Protein AF-A0AAN0IYM0-F1 (afdb_monomer)

Structure (mmCIF, N/CA/C/O backbone):
data_AF-A0AAN0IYM0-F1
#
_entry.id   AF-A0AAN0IYM0-F1
#
loop_
_atom_site.group_PDB
_atom_site.id
_atom_site.type_symbol
_atom_site.label_atom_id
_atom_site.label_alt_id
_atom_site.label_comp_id
_atom_site.label_asym_id
_atom_site.label_entity_id
_atom_site.label_seq_id
_atom_site.p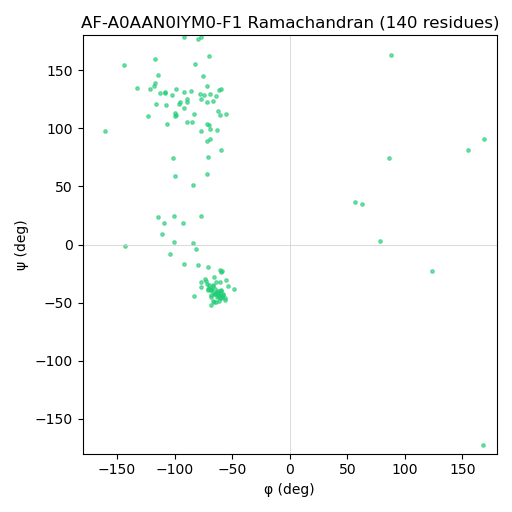dbx_PDB_ins_code
_atom_site.Cartn_x
_atom_site.Cartn_y
_atom_site.Cartn_z
_atom_site.occupancy
_atom_site.B_iso_or_equiv
_atom_site.auth_seq_id
_atom_site.auth_comp_id
_atom_site.auth_asym_id
_atom_site.auth_atom_id
_atom_site.pdbx_PDB_model_num
ATOM 1 N N . MET A 1 1 ? 24.317 -9.769 15.082 1.00 32.41 1 MET A N 1
ATOM 2 C CA . MET A 1 1 ? 23.952 -8.872 13.966 1.00 32.41 1 MET A CA 1
ATOM 3 C C . MET A 1 1 ? 22.446 -8.911 13.832 1.00 32.41 1 MET A C 1
ATOM 5 O O . MET A 1 1 ? 21.915 -9.880 13.307 1.00 32.41 1 MET A O 1
ATOM 9 N N . GLU A 1 2 ? 21.774 -7.921 14.412 1.00 29.09 2 GLU A N 1
ATOM 10 C CA . GLU A 1 2 ? 20.326 -7.746 14.294 1.00 29.09 2 GLU A CA 1
ATOM 11 C C . GLU A 1 2 ? 19.970 -7.550 12.819 1.00 29.09 2 GLU A C 1
ATOM 13 O O . GLU A 1 2 ? 20.349 -6.561 12.192 1.00 29.09 2 GLU A O 1
ATOM 18 N N . GLN A 1 3 ? 19.282 -8.535 12.246 1.00 28.33 3 GLN A N 1
ATOM 19 C CA . GLN A 1 3 ? 18.592 -8.382 10.975 1.00 28.33 3 GLN A CA 1
ATOM 20 C C . GLN A 1 3 ? 17.412 -7.442 11.223 1.00 28.33 3 GLN A C 1
ATOM 22 O O . GLN A 1 3 ? 16.328 -7.874 11.605 1.00 28.33 3 GLN A O 1
ATOM 27 N N . VAL A 1 4 ? 17.630 -6.140 11.041 1.00 30.42 4 VAL A N 1
ATOM 28 C CA . VAL A 1 4 ? 16.532 -5.176 10.959 1.00 30.42 4 VAL A CA 1
ATOM 29 C C . VAL A 1 4 ? 15.844 -5.408 9.618 1.00 30.42 4 VAL A C 1
ATOM 31 O O . VAL A 1 4 ? 16.208 -4.846 8.585 1.00 30.42 4 VAL A O 1
ATOM 34 N N . SER A 1 5 ? 14.864 -6.305 9.622 1.00 32.44 5 SER A N 1
ATOM 35 C CA . SER A 1 5 ? 13.968 -6.513 8.498 1.00 32.44 5 SER A CA 1
ATOM 36 C C . SER A 1 5 ? 13.063 -5.288 8.374 1.00 32.44 5 SER A C 1
ATOM 38 O O . SER A 1 5 ? 12.060 -5.176 9.077 1.00 32.44 5 SER A O 1
ATOM 40 N N . TYR A 1 6 ? 13.379 -4.370 7.459 1.00 31.80 6 TYR A N 1
ATOM 41 C CA . TYR A 1 6 ? 12.412 -3.379 6.975 1.00 31.80 6 TYR A CA 1
ATOM 42 C C . TYR A 1 6 ? 11.378 -4.074 6.079 1.00 31.80 6 TYR A C 1
ATOM 44 O O . TYR A 1 6 ? 11.273 -3.797 4.885 1.00 31.80 6 TYR A O 1
ATOM 52 N N . GLN A 1 7 ? 10.635 -5.031 6.633 1.00 40.56 7 GLN A N 1
ATOM 53 C CA . GLN A 1 7 ? 9.485 -5.585 5.946 1.00 40.56 7 GLN A CA 1
ATOM 54 C C . GLN A 1 7 ? 8.305 -4.657 6.199 1.00 40.56 7 GLN A C 1
ATOM 56 O O . GLN A 1 7 ? 7.810 -4.529 7.315 1.00 40.56 7 GLN A O 1
ATOM 61 N N . LEU A 1 8 ? 7.857 -4.000 5.129 1.00 48.62 8 LEU A N 1
ATOM 62 C CA . LEU A 1 8 ? 6.474 -3.555 4.996 1.00 48.62 8 LEU A CA 1
ATOM 63 C C . LEU A 1 8 ? 5.606 -4.817 5.074 1.00 48.62 8 LEU A C 1
ATOM 65 O O . LEU A 1 8 ? 5.288 -5.420 4.053 1.00 48.62 8 LEU A O 1
ATOM 69 N N . GLN A 1 9 ? 5.342 -5.288 6.288 1.00 64.88 9 GLN A N 1
ATOM 70 C CA . GLN A 1 9 ? 4.582 -6.503 6.524 1.00 64.88 9 GLN A CA 1
ATOM 71 C C . GLN A 1 9 ? 3.134 -6.165 6.172 1.00 64.88 9 GLN A C 1
ATOM 73 O O . GLN A 1 9 ? 2.484 -5.421 6.901 1.00 64.88 9 GLN A O 1
ATOM 78 N N . 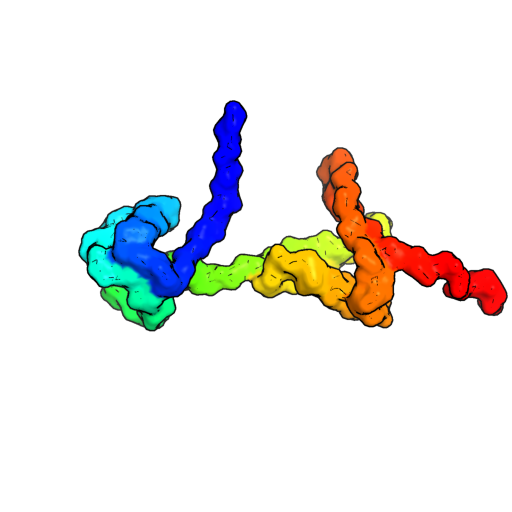SER A 1 10 ? 2.647 -6.602 5.014 1.00 80.25 10 SER A N 1
ATOM 79 C CA . SER A 1 10 ? 1.235 -6.473 4.659 1.00 80.25 10 SER A CA 1
ATOM 80 C C . SER A 1 10 ? 0.422 -7.505 5.439 1.00 80.25 10 SER A C 1
ATOM 82 O O . SER A 1 10 ? 0.893 -8.611 5.708 1.00 80.25 10 SER A O 1
ATOM 84 N N . LEU A 1 11 ? -0.802 -7.145 5.825 1.00 88.62 11 LEU A N 1
ATOM 85 C CA . LEU A 1 11 ? -1.726 -8.099 6.427 1.00 88.62 11 LEU A CA 1
ATOM 86 C C . LEU A 1 11 ? -2.323 -8.975 5.320 1.00 88.62 11 LEU A C 1
ATOM 88 O O . LEU A 1 11 ? -2.878 -8.462 4.350 1.00 88.62 11 LEU A O 1
ATOM 92 N N . GLY A 1 12 ? -2.200 -10.295 5.449 1.00 87.56 12 GLY A N 1
ATOM 93 C CA . GLY A 1 12 ? -2.822 -11.240 4.522 1.00 87.56 12 GLY A CA 1
ATOM 94 C C . GLY A 1 12 ? -4.298 -11.503 4.857 1.00 87.56 12 GLY A C 1
ATOM 95 O O . GLY A 1 12 ? -4.686 -11.403 6.019 1.00 87.56 12 GLY A O 1
ATOM 96 N N . PRO A 1 13 ? -5.135 -11.916 3.886 1.00 89.50 13 PRO A N 1
ATOM 97 C CA . PRO A 1 13 ? -6.549 -12.225 4.133 1.00 89.50 13 PRO A CA 1
ATOM 98 C C . PRO A 1 13 ? -6.758 -13.446 5.038 1.00 89.50 13 PRO A C 1
ATOM 100 O O . PRO A 1 13 ? -7.754 -13.518 5.751 1.00 89.50 13 PRO A O 1
ATOM 103 N N . LEU A 1 14 ? -5.817 -14.391 5.046 1.00 91.38 14 LEU A N 1
ATOM 104 C CA . LEU A 1 14 ? -5.867 -15.583 5.897 1.00 91.38 14 LEU A CA 1
ATOM 105 C C . LEU A 1 14 ? -5.322 -15.342 7.312 1.00 91.38 14 LEU A C 1
ATOM 107 O O . LEU A 1 14 ? -5.280 -16.286 8.097 1.00 91.38 14 LEU A O 1
ATOM 111 N N . ALA A 1 15 ? -4.901 -14.112 7.634 1.00 92.38 15 ALA A N 1
ATOM 112 C CA . ALA A 1 15 ? -4.394 -13.801 8.960 1.00 92.38 15 ALA A CA 1
ATOM 113 C C . ALA A 1 15 ? -5.483 -14.039 10.013 1.00 92.38 15 ALA A C 1
ATOM 115 O O . ALA A 1 15 ? -6.630 -13.609 9.851 1.00 92.38 15 ALA A O 1
ATOM 116 N N . ASN A 1 16 ? -5.129 -14.717 11.099 1.00 95.00 16 ASN A N 1
ATOM 117 C CA . ASN A 1 16 ? -6.041 -14.918 12.217 1.00 95.00 16 ASN A CA 1
ATOM 118 C C . ASN A 1 16 ? -6.158 -13.641 13.075 1.00 95.00 16 ASN A C 1
ATOM 120 O O . ASN A 1 16 ? -5.536 -12.608 12.805 1.00 95.00 16 ASN A O 1
ATOM 124 N N . VAL A 1 17 ? -6.997 -13.698 14.107 1.00 96.38 17 VAL A N 1
ATOM 125 C CA . VAL A 1 17 ? -7.264 -12.554 14.988 1.00 96.38 17 VAL A CA 1
ATOM 126 C C . VAL A 1 17 ? -6.001 -12.085 15.718 1.00 96.38 17 VAL A C 1
ATOM 128 O O . VAL A 1 17 ? -5.743 -10.885 15.785 1.00 96.38 17 VAL A O 1
ATOM 131 N N . ASP A 1 18 ? -5.181 -12.999 16.236 1.00 95.50 18 ASP A N 1
ATOM 132 C CA . ASP A 1 18 ? -3.976 -12.635 16.988 1.00 95.50 18 ASP A CA 1
ATOM 133 C C . ASP A 1 18 ? -2.888 -12.052 16.079 1.00 95.50 18 ASP A C 1
ATOM 135 O O . ASP A 1 18 ? -2.283 -11.032 16.416 1.00 95.50 18 ASP A O 1
ATOM 139 N N . GLU A 1 19 ? -2.716 -12.608 14.879 1.00 94.44 19 GLU A N 1
ATOM 140 C CA . GLU A 1 19 ? -1.846 -12.046 13.838 1.00 94.44 19 GLU A CA 1
ATOM 141 C C . GLU A 1 19 ? -2.299 -10.637 13.430 1.00 94.44 19 GLU A C 1
ATOM 143 O O . GLU A 1 19 ? -1.478 -9.729 13.280 1.00 94.44 19 GLU A O 1
ATOM 148 N N . THR A 1 20 ? -3.611 -10.419 13.320 1.00 95.44 20 THR A N 1
ATOM 149 C CA . THR A 1 20 ? -4.195 -9.109 12.999 1.00 95.44 20 THR A CA 1
ATOM 150 C C . THR A 1 20 ? -3.942 -8.089 14.116 1.00 95.44 20 THR A C 1
ATOM 152 O O . THR A 1 20 ? -3.532 -6.956 13.847 1.00 95.44 20 THR A O 1
ATOM 155 N N . ARG A 1 21 ? -4.098 -8.484 15.387 1.00 95.62 21 ARG A N 1
ATOM 156 C CA . ARG A 1 21 ? -3.783 -7.635 16.555 1.00 95.62 21 ARG A CA 1
ATOM 157 C C . ARG A 1 21 ? -2.298 -7.279 16.624 1.00 95.62 21 ARG A C 1
ATOM 159 O O . ARG A 1 21 ? -1.944 -6.126 16.899 1.00 95.62 21 ARG A O 1
ATOM 166 N N . GLN A 1 22 ? -1.428 -8.250 16.353 1.00 94.69 22 GLN A N 1
ATOM 167 C CA . GLN A 1 22 ? 0.013 -8.028 16.313 1.00 94.69 22 GLN A CA 1
ATOM 168 C C . GLN A 1 22 ? 0.381 -7.070 15.176 1.00 94.69 22 GLN A C 1
ATOM 170 O O . GLN A 1 22 ? 1.146 -6.128 15.387 1.00 94.69 22 GLN A O 1
ATOM 175 N N . TRP A 1 23 ? -0.226 -7.241 14.001 1.00 94.62 23 TRP A N 1
ATOM 176 C CA . TRP A 1 23 ? -0.031 -6.345 12.868 1.00 94.62 23 TRP A CA 1
ATOM 177 C C . TRP A 1 23 ? -0.440 -4.903 13.192 1.00 94.62 23 TRP A C 1
ATOM 179 O O . TRP A 1 23 ? 0.332 -3.979 12.924 1.00 94.62 23 TRP A O 1
ATOM 189 N N . LEU A 1 24 ? -1.603 -4.695 13.823 1.00 95.19 24 LEU A N 1
ATOM 190 C CA . LEU A 1 24 ? -2.050 -3.366 14.262 1.00 95.19 24 LEU A CA 1
ATOM 191 C C . LEU A 1 24 ? -1.048 -2.733 15.235 1.00 95.19 24 LEU A C 1
ATOM 193 O O . LEU A 1 24 ? -0.688 -1.566 15.082 1.00 95.19 24 LEU A O 1
ATOM 197 N N . THR A 1 25 ? -0.547 -3.505 16.199 1.00 94.25 25 THR A N 1
ATOM 198 C CA . THR A 1 25 ? 0.465 -3.035 17.157 1.00 94.25 25 THR A CA 1
ATOM 199 C C . THR A 1 25 ? 1.757 -2.618 16.448 1.00 94.25 25 THR A C 1
ATOM 201 O O . THR A 1 25 ? 2.233 -1.497 16.645 1.00 94.25 25 THR A O 1
ATOM 204 N N . ASN A 1 26 ? 2.270 -3.463 15.552 1.00 92.50 26 ASN A N 1
ATOM 205 C CA . ASN A 1 26 ? 3.507 -3.218 14.804 1.00 92.50 26 ASN A CA 1
ATOM 206 C C . ASN A 1 26 ? 3.403 -2.006 13.862 1.00 92.50 26 ASN A C 1
ATOM 208 O O . ASN A 1 26 ? 4.378 -1.283 13.663 1.00 92.50 26 ASN A O 1
ATOM 212 N N . ASN A 1 27 ? 2.212 -1.738 13.322 1.00 91.00 27 ASN A N 1
ATOM 213 C CA . ASN A 1 27 ? 1.960 -0.631 12.397 1.00 91.00 27 ASN A CA 1
ATOM 214 C C . ASN A 1 27 ? 1.481 0.659 13.093 1.00 91.00 27 ASN A C 1
ATOM 216 O O . ASN A 1 27 ? 0.956 1.558 12.438 1.00 91.00 27 ASN A O 1
ATOM 220 N N . ARG A 1 28 ? 1.702 0.793 14.412 1.00 93.25 28 ARG A N 1
ATOM 221 C CA . ARG A 1 28 ? 1.338 1.983 15.212 1.00 93.25 28 ARG A CA 1
ATOM 222 C C . ARG A 1 28 ? -0.174 2.256 15.253 1.00 93.25 28 ARG A C 1
ATOM 224 O O . ARG A 1 28 ? -0.608 3.406 15.307 1.00 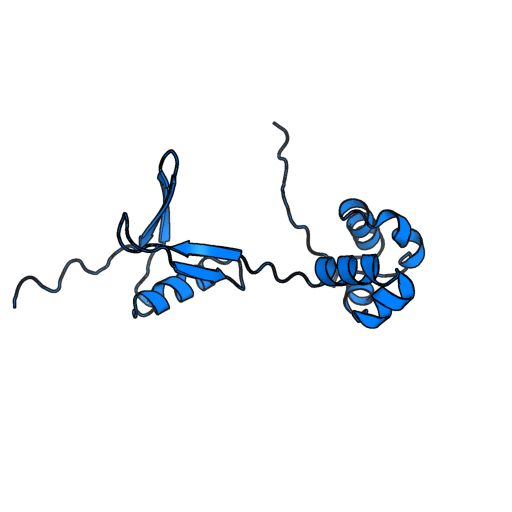93.25 28 ARG A O 1
ATOM 231 N N . PHE A 1 29 ? -0.976 1.195 15.256 1.00 95.62 29 PHE A N 1
ATOM 232 C CA . PHE A 1 29 ? -2.431 1.212 15.446 1.00 95.62 29 PHE A CA 1
ATOM 233 C C . PHE A 1 29 ? -2.855 0.501 16.744 1.00 95.62 29 PHE A C 1
ATOM 235 O O . PHE A 1 29 ? -4.003 0.085 16.875 1.00 95.62 29 PHE A O 1
ATOM 242 N N . ALA A 1 30 ? -1.952 0.406 17.730 1.00 95.19 30 ALA A N 1
ATOM 243 C CA . ALA A 1 30 ? -2.226 -0.170 19.051 1.00 95.19 30 ALA A CA 1
ATOM 244 C C . ALA A 1 30 ? -3.521 0.349 19.731 1.00 95.19 30 ALA A C 1
ATOM 246 O O . ALA A 1 30 ? -4.239 -0.473 20.298 1.00 95.19 30 ALA A O 1
ATOM 247 N N . PRO A 1 31 ? -3.900 1.646 19.632 1.00 96.88 31 PRO A N 1
ATOM 248 C CA . PRO A 1 31 ? -5.156 2.141 20.212 1.00 96.88 31 PRO A CA 1
ATOM 249 C C . PRO A 1 31 ? -6.431 1.480 19.661 1.00 96.88 31 PRO A C 1
ATOM 251 O O . PRO A 1 31 ? -7.458 1.499 20.330 1.00 96.88 31 PRO A O 1
ATOM 254 N N . TYR A 1 32 ? -6.375 0.883 18.466 1.00 97.25 32 TYR A N 1
ATOM 255 C CA . TYR A 1 32 ? -7.525 0.261 17.798 1.00 97.25 32 TYR A CA 1
ATOM 256 C C . TYR A 1 32 ? -7.556 -1.267 17.933 1.00 97.25 32 TYR A C 1
ATOM 258 O O . TYR A 1 32 ? -8.460 -1.914 17.409 1.00 97.25 32 TYR A O 1
ATOM 266 N N . VAL A 1 33 ? -6.596 -1.866 18.648 1.00 96.31 33 VAL A N 1
ATOM 267 C CA . VAL A 1 33 ? -6.526 -3.326 18.848 1.00 96.31 33 VAL A CA 1
ATOM 268 C C . VAL A 1 33 ? -7.777 -3.858 19.550 1.00 96.31 33 VAL A C 1
ATOM 270 O O . VAL A 1 33 ? -8.281 -4.915 19.180 1.00 96.31 33 VAL A O 1
ATOM 273 N N . SER A 1 34 ? -8.309 -3.121 20.528 1.00 96.81 34 SER A N 1
ATOM 274 C CA . SER A 1 34 ? -9.558 -3.478 21.213 1.00 96.81 34 SER A CA 1
ATOM 275 C C . SER A 1 34 ? -10.783 -3.327 20.308 1.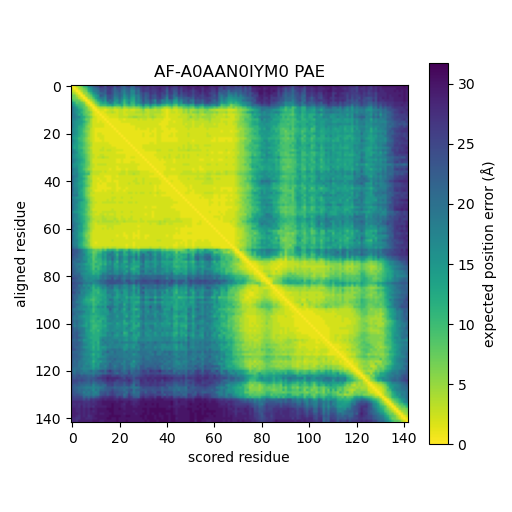00 96.81 34 SER A C 1
ATOM 277 O O . SER A 1 34 ? -11.679 -4.166 20.349 1.00 96.81 34 SER A O 1
ATOM 279 N N . LEU A 1 35 ? -10.804 -2.295 19.461 1.00 97.06 35 LEU A N 1
ATOM 280 C CA . LEU A 1 35 ? -11.888 -2.038 18.512 1.00 97.06 35 LEU A CA 1
ATOM 281 C C . LEU A 1 35 ? -12.023 -3.171 17.484 1.00 97.06 35 LEU A C 1
ATOM 283 O O . LEU A 1 35 ? -13.130 -3.605 17.178 1.00 97.06 35 LEU A O 1
ATOM 287 N N . PHE A 1 36 ? -10.894 -3.690 17.003 1.00 96.56 36 PHE A N 1
ATOM 288 C CA . PHE A 1 36 ? -10.830 -4.782 16.030 1.00 96.56 36 PHE A CA 1
ATOM 289 C C . PHE A 1 36 ? -10.534 -6.141 16.678 1.00 96.56 36 PHE A C 1
ATOM 291 O O . PHE A 1 36 ? -10.032 -7.049 16.020 1.00 96.56 36 PHE A O 1
ATOM 298 N N . ALA A 1 37 ? -10.853 -6.314 17.965 1.00 94.12 37 ALA A N 1
ATOM 299 C CA . ALA A 1 37 ? -10.433 -7.483 18.735 1.00 94.12 37 ALA A CA 1
ATOM 300 C C . ALA A 1 37 ? -10.912 -8.826 18.165 1.00 94.12 37 ALA A C 1
ATOM 302 O O . ALA A 1 37 ? -10.280 -9.830 18.465 1.00 94.12 37 ALA A O 1
ATOM 303 N N . ASN A 1 38 ? -11.981 -8.857 17.368 1.00 95.62 38 ASN A N 1
ATOM 304 C CA . ASN A 1 38 ? -12.536 -10.081 16.776 1.00 95.62 38 ASN A CA 1
ATOM 305 C C . ASN A 1 38 ? -12.353 -10.157 15.252 1.00 95.62 38 ASN A C 1
ATOM 307 O O . ASN A 1 38 ? -12.951 -11.018 14.615 1.00 95.62 38 ASN A O 1
ATOM 311 N N . TYR A 1 39 ? -11.575 -9.248 14.663 1.00 96.94 39 TYR A N 1
ATOM 312 C CA . TYR A 1 39 ? -11.381 -9.193 13.218 1.00 96.94 39 TYR A CA 1
ATOM 313 C C . TYR A 1 39 ? -10.197 -10.072 12.822 1.00 96.94 39 TYR A C 1
ATOM 315 O O . TYR A 1 39 ? -9.086 -9.886 13.321 1.00 96.94 39 TYR A O 1
ATOM 323 N N . GLY A 1 40 ? -10.432 -11.011 11.904 1.00 95.69 40 GLY A N 1
ATOM 324 C CA . GLY A 1 40 ? -9.352 -11.632 11.141 1.00 95.69 40 GLY A CA 1
ATOM 325 C C . GLY A 1 40 ? -8.900 -10.734 9.984 1.00 95.69 40 GLY A C 1
ATOM 326 O O . GLY A 1 40 ? -9.500 -9.692 9.704 1.00 95.69 40 GLY A O 1
ATOM 327 N N . GLY A 1 41 ? -7.875 -11.168 9.252 1.00 94.12 41 GLY A N 1
ATOM 328 C CA . GLY A 1 41 ? -7.335 -10.432 8.110 1.00 94.12 41 GLY A CA 1
ATOM 329 C C . GLY A 1 41 ? -8.383 -10.163 7.033 1.00 94.12 41 GLY A C 1
ATOM 330 O O . GLY A 1 41 ? -8.490 -9.045 6.541 1.00 94.12 41 GLY A O 1
ATOM 331 N N . THR A 1 42 ? -9.218 -11.156 6.714 1.00 95.12 42 THR A N 1
ATOM 332 C CA . THR A 1 42 ? -10.320 -10.999 5.751 1.00 95.12 42 THR A CA 1
ATOM 333 C C . THR A 1 42 ? -11.331 -9.946 6.200 1.00 95.12 42 THR A C 1
ATOM 335 O O . THR A 1 42 ? -11.759 -9.137 5.379 1.00 95.12 42 THR A O 1
ATOM 338 N N . ASP A 1 43 ? -11.713 -9.931 7.477 1.00 96.62 43 ASP A N 1
ATOM 339 C CA . ASP A 1 43 ? -12.711 -8.986 7.986 1.00 96.62 43 ASP A CA 1
ATOM 340 C C . ASP A 1 43 ? -12.160 -7.561 7.979 1.00 96.62 43 ASP A C 1
ATOM 342 O O . ASP A 1 43 ? -12.833 -6.635 7.527 1.00 96.62 43 ASP A O 1
ATOM 346 N N . LEU A 1 44 ? -10.906 -7.389 8.414 1.00 95.94 44 LEU A N 1
ATOM 347 C CA . LEU A 1 44 ? -10.268 -6.077 8.474 1.00 95.94 44 LEU A CA 1
ATOM 348 C C . LEU A 1 44 ? -10.012 -5.504 7.073 1.00 95.94 44 LEU A C 1
ATOM 350 O O . LEU A 1 44 ? -10.236 -4.318 6.846 1.00 95.94 44 LEU A O 1
ATOM 354 N N . LEU A 1 45 ? -9.603 -6.347 6.118 1.00 94.75 45 LEU A N 1
ATOM 355 C CA . LEU A 1 45 ? -9.388 -5.955 4.719 1.00 94.75 45 LEU A CA 1
ATOM 356 C C . LEU A 1 45 ? -10.691 -5.655 3.963 1.00 94.75 45 LEU A C 1
ATOM 358 O O . LEU A 1 45 ? -10.653 -4.997 2.929 1.00 94.75 45 LEU A O 1
ATOM 362 N N . ARG A 1 46 ? -11.849 -6.120 4.447 1.00 95.75 46 ARG A N 1
ATOM 363 C CA . ARG A 1 46 ? -13.154 -5.820 3.831 1.00 95.75 46 ARG A CA 1
ATOM 364 C C . ARG A 1 46 ? -13.701 -4.447 4.201 1.00 95.75 46 ARG A C 1
ATOM 366 O O . ARG A 1 46 ? -14.602 -3.970 3.513 1.00 95.75 46 ARG A O 1
ATOM 373 N N . LEU A 1 47 ? -13.187 -3.825 5.263 1.00 96.19 47 LEU A N 1
ATOM 374 C CA . LEU A 1 47 ? -13.639 -2.503 5.678 1.00 96.19 47 LEU A CA 1
ATOM 375 C C . LEU A 1 47 ? -13.311 -1.469 4.604 1.00 96.19 47 LEU A C 1
ATOM 377 O O . LEU A 1 47 ? -12.167 -1.326 4.159 1.00 96.19 47 LEU A O 1
ATOM 381 N N . SER A 1 48 ? -14.330 -0.713 4.202 1.00 95.75 48 SER A N 1
ATOM 382 C CA . SER A 1 48 ? -14.139 0.376 3.262 1.00 95.75 48 SER A CA 1
ATOM 383 C C . SER A 1 48 ? -13.371 1.521 3.920 1.00 95.75 48 SER A C 1
ATOM 385 O O . SER A 1 48 ? -13.318 1.672 5.145 1.00 95.75 48 SER A O 1
ATOM 387 N N . ARG A 1 49 ? -12.813 2.408 3.091 1.00 95.88 49 ARG A N 1
ATOM 388 C CA . ARG A 1 49 ? -12.193 3.647 3.577 1.00 95.88 49 ARG A CA 1
ATOM 389 C C . ARG A 1 49 ? -13.156 4.456 4.451 1.00 95.88 49 ARG A C 1
ATOM 391 O O . ARG A 1 49 ? -12.709 5.081 5.404 1.00 95.88 49 ARG A O 1
ATOM 398 N N . LYS A 1 50 ? -14.453 4.456 4.120 1.00 97.12 50 LYS A N 1
ATOM 399 C CA . LYS A 1 50 ? -15.482 5.166 4.886 1.00 97.12 50 LYS A CA 1
ATOM 400 C C . LYS A 1 50 ? -15.656 4.542 6.269 1.00 97.12 50 LYS A C 1
ATOM 402 O O . LYS A 1 50 ? -15.558 5.272 7.245 1.00 97.12 50 LYS A O 1
ATOM 407 N N . ASP A 1 51 ? -15.790 3.220 6.345 1.00 97.50 51 ASP A N 1
ATOM 408 C CA . ASP A 1 51 ? -15.960 2.511 7.621 1.00 97.50 51 ASP A CA 1
ATOM 409 C C . ASP A 1 51 ? -14.788 2.790 8.567 1.00 97.50 51 ASP A C 1
ATOM 411 O O . ASP A 1 51 ? -14.983 3.104 9.737 1.00 97.50 51 ASP A O 1
ATOM 415 N N . LEU A 1 52 ? -13.556 2.760 8.048 1.00 97.44 52 LEU A N 1
ATOM 416 C CA . LEU A 1 52 ? -12.365 3.063 8.843 1.00 97.44 52 LEU A CA 1
ATOM 417 C C . LEU A 1 52 ? -12.309 4.525 9.300 1.00 97.44 52 LEU A C 1
ATOM 419 O O . LEU A 1 52 ? -11.839 4.793 10.402 1.00 97.44 52 LEU A O 1
ATOM 423 N N . MET A 1 53 ? -12.779 5.476 8.489 1.00 97.06 53 MET A N 1
ATOM 424 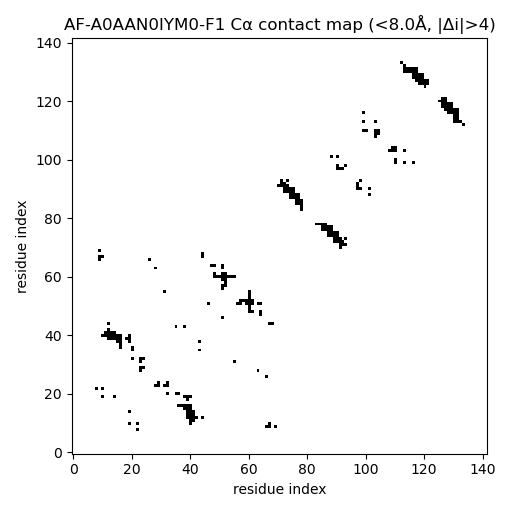C CA . MET A 1 53 ? -12.885 6.877 8.918 1.00 97.06 53 MET A CA 1
ATOM 425 C C . MET A 1 53 ? -13.956 7.065 9.995 1.00 97.06 53 MET A C 1
ATOM 427 O O . MET A 1 53 ? -13.728 7.823 10.934 1.00 97.06 53 MET A O 1
ATOM 431 N N . ASP A 1 54 ? -15.086 6.370 9.880 1.00 97.44 54 ASP A N 1
ATOM 432 C CA . ASP A 1 54 ? -16.183 6.451 10.846 1.00 97.44 54 ASP A CA 1
ATOM 433 C C . ASP A 1 54 ? -15.791 5.793 12.189 1.00 97.44 54 ASP A C 1
ATOM 435 O O . ASP A 1 54 ? -16.153 6.290 13.254 1.00 97.44 54 ASP A O 1
ATOM 439 N N . LEU A 1 55 ? -14.992 4.719 12.152 1.00 96.88 55 LEU A N 1
ATOM 440 C CA . LEU A 1 55 ? -14.523 3.975 13.328 1.00 96.88 55 LEU A CA 1
ATOM 441 C C . LEU A 1 55 ? -13.291 4.590 14.012 1.00 96.88 55 LEU A C 1
ATOM 443 O O . LEU A 1 55 ? -13.230 4.658 15.239 1.00 96.88 55 LEU A O 1
ATOM 447 N N . CYS A 1 56 ? -12.285 5.005 13.237 1.00 96.69 56 CYS A N 1
ATOM 448 C CA . CYS A 1 56 ? -10.993 5.470 13.759 1.00 96.69 56 CYS A CA 1
ATOM 449 C C . CYS A 1 56 ? -10.832 6.996 13.723 1.00 96.69 56 CYS A C 1
ATOM 451 O O . CYS A 1 56 ? -9.850 7.519 14.250 1.00 96.69 56 CYS A O 1
ATOM 453 N N . GLY A 1 57 ? -11.768 7.710 13.097 1.00 96.56 57 GLY A N 1
ATOM 454 C CA . GLY A 1 57 ? -11.638 9.121 12.753 1.00 96.56 57 GLY A CA 1
ATOM 455 C C . GLY A 1 57 ? -10.975 9.331 11.382 1.00 96.56 57 GLY A C 1
ATOM 456 O O . GLY A 1 57 ? -10.313 8.438 10.848 1.00 96.56 57 GLY A O 1
ATOM 457 N N . PRO A 1 58 ? -11.109 10.529 10.787 1.00 94.38 58 PRO A N 1
ATOM 458 C CA . PRO A 1 58 ? -10.703 10.783 9.405 1.00 94.38 58 PRO A CA 1
ATOM 459 C C . PRO A 1 58 ? -9.201 10.583 9.170 1.00 94.38 58 PRO A C 1
ATOM 461 O O . PRO A 1 58 ? -8.810 9.958 8.187 1.00 94.38 58 PRO A O 1
ATOM 464 N N . ALA A 1 59 ? -8.345 11.075 10.070 1.00 94.88 59 ALA A N 1
ATOM 465 C CA . ALA A 1 59 ? -6.895 10.977 9.908 1.00 94.88 59 ALA A CA 1
ATOM 466 C C . ALA A 1 59 ? -6.396 9.526 10.023 1.00 94.88 59 ALA A C 1
ATOM 468 O O . ALA A 1 59 ? -5.707 9.025 9.129 1.00 94.88 59 ALA A O 1
ATOM 469 N N . ASP A 1 60 ? -6.774 8.837 11.099 1.00 96.00 60 ASP A N 1
ATOM 470 C CA . ASP A 1 60 ? -6.291 7.485 11.375 1.00 96.00 60 ASP A CA 1
ATOM 471 C C . ASP A 1 60 ? -6.986 6.423 10.524 1.00 96.00 60 ASP A C 1
ATOM 473 O O . ASP A 1 60 ? -6.327 5.479 10.091 1.00 96.00 60 ASP A O 1
ATOM 477 N N . GLY A 1 61 ? -8.259 6.616 10.169 1.00 96.31 61 GLY A N 1
ATOM 478 C CA . GLY A 1 61 ? -8.970 5.758 9.223 1.00 96.31 61 GLY A CA 1
ATOM 479 C C . GLY A 1 61 ? -8.343 5.773 7.829 1.00 96.31 61 GLY A C 1
ATOM 480 O O . GLY A 1 61 ? -8.133 4.719 7.228 1.00 96.31 61 GLY A O 1
ATOM 481 N N . ILE A 1 62 ? -7.945 6.951 7.331 1.00 94.44 62 ILE A N 1
ATOM 482 C CA . ILE A 1 62 ? -7.196 7.066 6.069 1.00 94.44 62 ILE A CA 1
ATOM 483 C C . ILE A 1 62 ? -5.837 6.370 6.176 1.00 94.44 62 ILE A C 1
ATOM 485 O O . ILE A 1 62 ? -5.448 5.638 5.260 1.00 94.44 62 ILE A O 1
ATOM 489 N N . ARG A 1 63 ? -5.110 6.592 7.279 1.00 94.62 63 ARG A N 1
ATOM 490 C CA . ARG A 1 63 ? -3.792 5.984 7.502 1.00 94.62 63 ARG A CA 1
ATOM 491 C C . ARG A 1 63 ? -3.887 4.459 7.530 1.00 94.62 63 ARG A C 1
ATOM 493 O O . ARG A 1 63 ? -3.082 3.795 6.882 1.00 94.62 63 ARG A O 1
ATOM 500 N N . LEU A 1 64 ? -4.882 3.921 8.232 1.00 95.06 64 LEU A N 1
ATOM 501 C CA . LEU A 1 64 ? -5.122 2.488 8.357 1.00 95.06 64 LEU A CA 1
ATOM 502 C C . LEU A 1 64 ? -5.569 1.870 7.029 1.00 95.06 64 LEU A C 1
ATOM 504 O O . LEU A 1 64 ? -4.995 0.866 6.616 1.00 95.06 64 LEU A O 1
ATOM 508 N N . TYR A 1 65 ? -6.501 2.504 6.307 1.00 94.50 65 TYR A N 1
ATOM 509 C CA . TYR A 1 65 ? -6.930 2.032 4.986 1.00 94.50 65 TYR A CA 1
ATOM 510 C C . TYR A 1 65 ? -5.743 1.896 4.032 1.00 94.50 65 TYR A C 1
ATOM 512 O O . TYR A 1 65 ? -5.579 0.867 3.379 1.00 94.50 65 TYR A O 1
ATOM 520 N N . ASN A 1 66 ? -4.894 2.926 3.984 1.00 90.50 66 ASN A N 1
ATOM 521 C CA . ASN A 1 66 ? -3.715 2.930 3.131 1.00 90.50 66 ASN A CA 1
ATOM 522 C C . ASN A 1 66 ? -2.686 1.883 3.570 1.00 90.50 66 ASN A C 1
ATOM 524 O O . ASN A 1 66 ? -2.048 1.311 2.702 1.00 90.50 66 ASN A O 1
ATOM 528 N N . ALA A 1 67 ? -2.516 1.625 4.870 1.00 90.69 67 ALA A N 1
ATOM 529 C CA . ALA A 1 67 ? -1.606 0.589 5.361 1.00 90.69 67 ALA A CA 1
ATOM 530 C C . ALA A 1 67 ? -2.093 -0.830 5.012 1.00 90.69 67 ALA A C 1
ATOM 532 O O . ALA A 1 67 ? -1.288 -1.678 4.635 1.00 90.69 67 ALA A O 1
ATOM 533 N N . LEU A 1 68 ? -3.406 -1.067 5.088 1.00 91.06 68 LEU A N 1
ATOM 534 C CA . LEU A 1 68 ? -4.045 -2.340 4.738 1.00 91.06 68 LEU A CA 1
ATOM 535 C C . LEU A 1 68 ? -4.036 -2.607 3.227 1.00 91.06 68 LEU A C 1
ATOM 537 O O . LEU A 1 68 ? -3.824 -3.734 2.794 1.00 91.06 68 LEU A O 1
ATOM 541 N N . HIS A 1 69 ? -4.239 -1.559 2.427 1.00 86.38 69 HIS A N 1
ATOM 542 C CA . HIS A 1 69 ? -4.399 -1.652 0.973 1.00 86.38 69 HIS A CA 1
ATOM 543 C C . HIS A 1 69 ? -3.202 -1.097 0.201 1.00 86.38 69 HIS A C 1
ATOM 545 O O . HIS A 1 69 ? -3.333 -0.760 -0.981 1.00 86.38 69 HIS A O 1
ATOM 551 N N . ILE A 1 70 ? -2.041 -0.952 0.852 1.00 74.69 70 ILE A N 1
ATOM 552 C CA . ILE A 1 70 ? -0.881 -0.340 0.213 1.00 74.69 70 ILE A CA 1
ATOM 553 C C . ILE A 1 70 ? -0.473 -1.195 -0.988 1.00 74.69 70 ILE A C 1
ATOM 555 O O . ILE A 1 70 ? -0.057 -2.345 -0.868 1.00 74.69 70 ILE A O 1
ATOM 559 N N . ARG A 1 71 ? -0.595 -0.61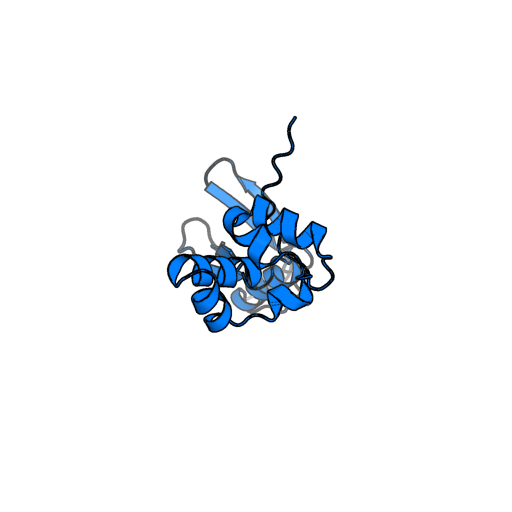3 -2.179 1.00 63.75 71 ARG A N 1
ATOM 560 C CA . ARG A 1 71 ? 0.105 -1.093 -3.365 1.00 63.75 71 ARG A CA 1
ATOM 561 C C . ARG A 1 71 ? 1.429 -0.364 -3.361 1.00 63.75 71 ARG A C 1
ATOM 563 O O . ARG A 1 71 ? 1.471 0.850 -3.564 1.00 63.75 71 ARG A O 1
ATOM 570 N N . SER A 1 72 ? 2.500 -1.065 -3.019 1.00 58.94 72 SER A N 1
ATOM 571 C CA . SER A 1 72 ? 3.844 -0.502 -2.992 1.00 58.94 72 SER A CA 1
ATOM 572 C C . SER A 1 72 ? 4.330 -0.261 -4.420 1.00 58.94 72 SER A C 1
ATOM 574 O O . SER A 1 72 ? 5.185 -0.977 -4.925 1.00 58.94 72 SER A O 1
ATOM 576 N N . VAL A 1 73 ? 3.810 0.788 -5.064 1.00 60.53 73 VAL A N 1
ATOM 577 C CA . VAL A 1 73 ? 4.325 1.220 -6.360 1.00 60.53 73 VAL A CA 1
ATOM 578 C C . VAL A 1 73 ? 5.707 1.820 -6.126 1.00 60.53 73 VAL A C 1
ATOM 580 O O . VAL A 1 73 ? 5.838 2.936 -5.614 1.00 60.53 73 VAL A O 1
ATOM 583 N N . LYS A 1 74 ? 6.763 1.069 -6.439 1.00 74.06 74 LYS A N 1
ATOM 584 C CA . LYS A 1 74 ? 8.132 1.583 -6.325 1.00 74.06 74 LYS A CA 1
ATOM 585 C C . LYS A 1 74 ? 8.487 2.317 -7.606 1.00 74.06 74 LYS A C 1
ATOM 587 O O . LYS A 1 74 ? 8.275 1.819 -8.707 1.00 74.06 74 LYS A O 1
ATOM 592 N N . ARG A 1 75 ? 9.034 3.520 -7.448 1.00 76.19 75 ARG A N 1
ATOM 593 C CA . ARG A 1 75 ? 9.582 4.308 -8.553 1.00 76.19 75 ARG A CA 1
ATOM 594 C C . ARG A 1 75 ? 11.060 3.976 -8.674 1.00 76.19 75 ARG A C 1
ATOM 596 O O . ARG A 1 75 ? 11.810 4.223 -7.732 1.00 76.19 75 ARG A O 1
ATOM 603 N N . ILE A 1 76 ? 11.456 3.424 -9.811 1.00 78.94 76 ILE A N 1
ATOM 604 C CA . ILE A 1 76 ? 12.856 3.207 -10.170 1.00 78.94 76 ILE A CA 1
ATOM 605 C C . ILE A 1 76 ? 13.205 4.205 -11.266 1.00 78.94 76 ILE A C 1
ATOM 607 O O . ILE A 1 76 ? 12.464 4.348 -12.234 1.00 78.94 76 ILE A O 1
ATOM 611 N N . TYR A 1 77 ? 14.315 4.914 -11.102 1.00 79.94 77 TYR A N 1
ATOM 612 C CA . TYR A 1 77 ? 14.834 5.809 -12.126 1.00 79.94 77 TYR A CA 1
ATOM 613 C C . TYR A 1 77 ? 15.888 5.064 -12.932 1.00 79.94 77 TYR A C 1
ATOM 615 O O . TYR A 1 77 ? 16.867 4.591 -12.362 1.00 79.94 77 TYR A O 1
ATOM 623 N N . ILE A 1 78 ? 15.672 4.942 -14.240 1.00 77.31 78 ILE A N 1
ATOM 624 C CA . ILE A 1 78 ? 16.595 4.258 -15.147 1.00 77.31 78 ILE A CA 1
ATOM 625 C C . ILE A 1 78 ? 17.105 5.255 -16.179 1.00 77.31 78 ILE A C 1
ATOM 627 O O . ILE A 1 78 ? 16.337 6.047 -16.735 1.00 77.31 78 ILE A O 1
ATOM 631 N N . SER A 1 79 ? 18.406 5.189 -16.425 1.00 77.38 79 SER A N 1
ATOM 632 C CA . SER A 1 79 ? 19.063 5.805 -17.566 1.00 77.38 79 SER A CA 1
ATOM 633 C C . SER A 1 79 ? 19.669 4.701 -18.427 1.00 77.38 79 SER A C 1
ATOM 635 O O . SER A 1 79 ? 20.202 3.738 -17.879 1.00 77.38 79 SER A O 1
ATOM 637 N N . PHE A 1 80 ? 19.569 4.822 -19.750 1.00 72.44 80 PHE A N 1
ATOM 638 C CA . PHE A 1 80 ? 20.171 3.863 -20.690 1.00 72.44 80 PHE A CA 1
ATOM 639 C C . PHE A 1 80 ? 21.583 4.270 -21.113 1.00 72.44 80 PHE A C 1
ATOM 641 O O . PHE A 1 80 ? 22.348 3.438 -21.584 1.00 72.44 80 PHE A O 1
ATOM 648 N N . GLU A 1 81 ? 21.935 5.533 -20.893 1.00 72.81 81 GLU A N 1
ATOM 649 C CA . GLU A 1 81 ? 23.250 6.092 -21.175 1.00 72.81 81 GLU A CA 1
ATOM 650 C C . GLU A 1 81 ? 23.713 6.891 -19.954 1.00 72.81 81 GLU A C 1
ATOM 652 O O . GLU A 1 81 ? 22.935 7.645 -19.350 1.00 72.81 81 GLU A O 1
ATOM 657 N N . GLU A 1 82 ? 24.968 6.710 -19.552 1.00 69.50 82 GLU A N 1
ATOM 658 C CA . GLU A 1 82 ? 25.539 7.433 -18.418 1.00 69.50 82 GLU A CA 1
ATOM 659 C C . GLU A 1 82 ? 25.491 8.951 -18.668 1.00 69.50 82 GLU A C 1
ATOM 661 O O . GLU A 1 82 ? 25.801 9.428 -19.755 1.00 69.50 82 GLU A O 1
ATOM 666 N N . GLY A 1 83 ? 25.052 9.722 -17.668 1.00 68.19 83 GLY A N 1
ATOM 667 C CA . GLY A 1 83 ? 24.949 11.182 -17.776 1.00 68.19 83 GLY A CA 1
ATOM 668 C C . GLY A 1 83 ? 23.732 11.712 -18.548 1.00 68.19 83 GLY A C 1
ATOM 669 O O . GLY A 1 83 ? 23.600 12.927 -18.689 1.00 68.19 83 G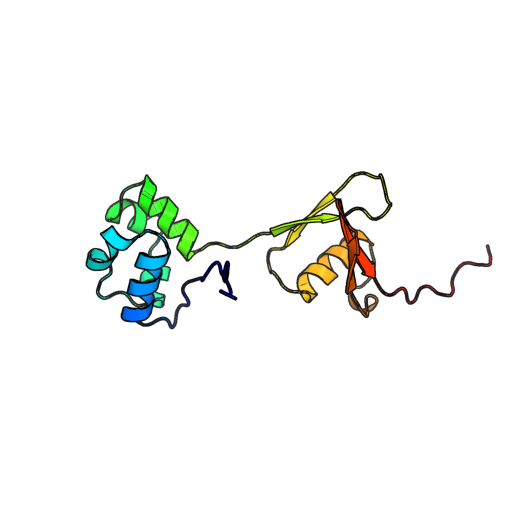LY A O 1
ATOM 670 N N . THR A 1 84 ? 22.823 10.847 -19.012 1.00 74.06 84 THR A N 1
ATOM 671 C CA . THR A 1 84 ? 21.569 11.276 -19.658 1.00 74.06 84 THR A CA 1
ATOM 672 C C . THR A 1 84 ? 20.402 11.407 -18.671 1.00 74.06 84 THR A C 1
ATOM 674 O O . THR A 1 84 ? 20.539 11.214 -17.460 1.00 74.06 84 THR A O 1
ATOM 677 N N . ALA A 1 85 ? 19.234 11.818 -19.174 1.00 79.38 85 ALA A N 1
ATOM 678 C CA . ALA A 1 85 ? 18.056 12.055 -18.352 1.00 79.38 85 ALA A CA 1
ATOM 679 C C . ALA A 1 85 ? 17.514 10.752 -17.740 1.00 79.38 85 ALA A C 1
ATOM 681 O O . ALA A 1 85 ? 17.119 9.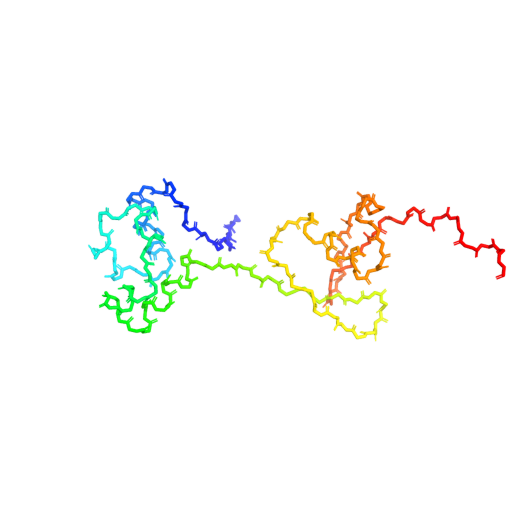819 -18.444 1.00 79.38 85 ALA A O 1
ATOM 682 N N . TYR A 1 86 ? 17.412 10.732 -16.412 1.00 82.25 86 TYR A N 1
ATOM 683 C CA . TYR A 1 86 ? 16.785 9.642 -15.677 1.00 82.25 86 TYR A CA 1
ATOM 684 C C . TYR A 1 86 ? 15.278 9.604 -15.913 1.00 82.25 86 TYR A C 1
ATOM 686 O O . TYR A 1 86 ? 14.564 10.589 -15.716 1.00 82.25 86 TYR A O 1
ATOM 694 N N . ASN A 1 87 ? 14.777 8.424 -16.260 1.00 80.38 87 ASN A N 1
ATOM 695 C CA . ASN A 1 87 ? 13.367 8.197 -16.513 1.00 80.38 87 ASN A CA 1
ATOM 696 C C . ASN A 1 87 ? 12.742 7.376 -15.391 1.00 80.38 87 ASN A C 1
ATOM 698 O O . ASN A 1 87 ? 13.257 6.322 -15.028 1.00 80.38 87 ASN A O 1
ATOM 702 N N . ALA A 1 88 ? 11.604 7.832 -14.871 1.00 81.31 88 ALA A N 1
ATOM 703 C CA . ALA A 1 88 ? 10.862 7.076 -13.872 1.00 81.31 88 ALA A CA 1
ATOM 704 C C . ALA A 1 88 ? 10.128 5.890 -14.516 1.00 81.31 88 ALA A C 1
ATOM 706 O O . ALA A 1 88 ? 9.351 6.060 -15.456 1.00 81.31 88 ALA A O 1
ATOM 707 N N . ILE A 1 89 ? 10.331 4.704 -13.954 1.00 82.56 89 ILE A N 1
ATOM 708 C CA . ILE A 1 89 ? 9.539 3.499 -14.176 1.00 82.56 89 ILE A CA 1
ATOM 709 C C . ILE A 1 89 ? 8.815 3.181 -12.872 1.00 82.56 89 ILE A C 1
ATOM 711 O O . ILE A 1 89 ? 9.408 3.159 -11.792 1.00 82.56 89 ILE A O 1
ATOM 715 N N . PHE A 1 90 ? 7.513 2.957 -12.982 1.00 80.62 90 PHE A N 1
ATOM 716 C CA . PHE A 1 90 ? 6.663 2.562 -11.871 1.00 80.62 90 PHE A CA 1
ATOM 717 C C . PHE A 1 90 ? 6.539 1.044 -11.883 1.00 80.62 90 PHE A C 1
ATOM 719 O O . PHE A 1 90 ? 6.133 0.477 -12.893 1.00 80.62 90 PHE A O 1
ATOM 726 N N . LEU A 1 91 ? 6.909 0.401 -10.779 1.00 77.00 91 LEU A N 1
ATOM 727 C CA . LEU A 1 91 ? 6.676 -1.021 -10.581 1.00 77.00 91 LEU A CA 1
ATOM 728 C C . LEU A 1 91 ? 5.453 -1.189 -9.705 1.00 77.00 91 LEU A C 1
ATOM 730 O O . LEU A 1 91 ? 5.507 -0.868 -8.520 1.00 77.00 91 LEU A O 1
ATOM 734 N N . GLU A 1 92 ? 4.376 -1.695 -10.291 1.00 74.81 92 GLU A N 1
ATOM 735 C CA . GLU A 1 92 ? 3.172 -2.082 -9.553 1.00 74.81 92 GLU A CA 1
ATOM 736 C C . GLU A 1 92 ? 3.413 -3.361 -8.746 1.00 74.81 92 GLU A C 1
ATOM 738 O O . GLU A 1 92 ? 2.884 -3.513 -7.645 1.00 74.81 92 GLU A O 1
ATOM 743 N N . GLU A 1 93 ? 4.281 -4.231 -9.264 1.00 73.12 93 GLU A N 1
ATOM 744 C CA . GLU A 1 93 ? 4.730 -5.458 -8.620 1.00 73.12 93 GLU A CA 1
ATOM 745 C C . GLU A 1 93 ? 6.250 -5.457 -8.440 1.00 73.12 93 GLU A C 1
ATOM 747 O O . GLU A 1 93 ? 7.007 -5.183 -9.373 1.00 73.12 93 GLU A O 1
ATOM 752 N N . LEU A 1 94 ? 6.719 -5.825 -7.245 1.00 74.19 94 LEU A N 1
ATOM 753 C CA . LEU A 1 94 ? 8.148 -5.931 -6.923 1.00 74.19 94 LEU A CA 1
ATOM 754 C C . LEU A 1 94 ? 8.730 -7.274 -7.357 1.00 74.19 94 LEU A C 1
ATOM 756 O O . LEU A 1 94 ? 9.362 -7.980 -6.573 1.00 74.19 94 LEU A O 1
ATOM 760 N N . THR A 1 95 ? 8.498 -7.626 -8.618 1.00 80.69 95 THR A N 1
ATOM 761 C CA . THR A 1 95 ? 8.974 -8.867 -9.222 1.00 80.69 95 THR A CA 1
ATOM 762 C C . THR A 1 95 ? 9.987 -8.569 -10.322 1.00 80.69 95 THR A C 1
ATOM 764 O O . THR A 1 95 ? 9.882 -7.581 -11.054 1.00 80.69 95 THR A O 1
ATOM 767 N N . ALA A 1 96 ? 10.978 -9.451 -10.467 1.00 79.44 96 ALA A N 1
ATOM 768 C CA . ALA A 1 96 ? 11.950 -9.359 -11.555 1.00 79.44 96 ALA A CA 1
ATOM 769 C C . ALA A 1 96 ? 11.271 -9.451 -12.934 1.00 79.44 96 ALA A C 1
ATOM 771 O O . ALA A 1 96 ? 11.718 -8.803 -13.874 1.00 79.44 96 ALA A O 1
ATOM 772 N N . ALA A 1 97 ? 10.168 -10.203 -13.043 1.00 83.94 97 ALA A N 1
ATOM 773 C CA . ALA A 1 97 ? 9.373 -10.315 -14.265 1.00 83.94 97 ALA A CA 1
ATOM 774 C C . ALA A 1 97 ? 8.727 -8.977 -14.658 1.00 83.94 97 ALA A C 1
ATOM 776 O O . ALA A 1 97 ? 8.918 -8.512 -15.778 1.00 83.94 97 AL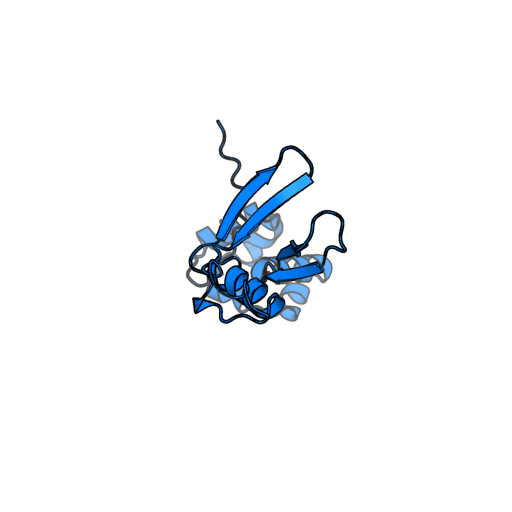A A O 1
ATOM 777 N N . HIS A 1 98 ? 8.053 -8.303 -13.721 1.00 84.62 98 HIS A N 1
ATOM 778 C CA . HIS A 1 98 ? 7.447 -7.001 -13.996 1.00 84.62 98 HIS A CA 1
ATOM 779 C C . HIS A 1 98 ? 8.504 -5.932 -14.313 1.00 84.62 98 HIS A C 1
ATOM 781 O O . HIS A 1 98 ? 8.333 -5.119 -15.224 1.00 84.62 98 HIS A O 1
ATOM 787 N N . PHE A 1 99 ? 9.642 -5.962 -13.609 1.00 84.94 99 PHE A N 1
ATOM 788 C CA . PHE A 1 99 ? 10.773 -5.087 -13.915 1.00 84.94 99 PHE A CA 1
ATOM 789 C C . PHE A 1 99 ? 11.315 -5.312 -15.333 1.00 84.94 99 PHE A C 1
ATOM 791 O O . PHE A 1 99 ? 11.508 -4.354 -16.086 1.00 84.94 99 PHE A O 1
ATOM 798 N N . LYS A 1 100 ? 11.502 -6.580 -15.712 1.00 86.31 100 LYS A N 1
ATOM 799 C CA . LYS A 1 100 ? 11.935 -7.012 -17.043 1.00 86.31 100 LYS A CA 1
ATOM 800 C C . LYS A 1 100 ? 10.981 -6.537 -18.133 1.00 86.31 100 LYS A C 1
ATOM 802 O O . LYS A 1 100 ? 11.442 -5.970 -19.120 1.00 86.31 100 LYS A O 1
ATOM 807 N N . ASP A 1 101 ? 9.674 -6.678 -17.931 1.00 87.62 101 ASP A N 1
ATOM 808 C CA . ASP A 1 101 ? 8.663 -6.198 -18.877 1.00 87.62 101 ASP A CA 1
ATOM 809 C C . ASP A 1 101 ? 8.710 -4.675 -19.046 1.00 87.62 101 ASP A C 1
ATOM 811 O O . ASP A 1 101 ? 8.587 -4.159 -20.159 1.00 87.62 101 ASP A O 1
ATOM 815 N N . CYS A 1 102 ? 8.920 -3.937 -17.953 1.00 86.50 102 CYS A N 1
ATOM 816 C CA . CYS A 1 102 ? 9.055 -2.486 -18.001 1.00 86.50 102 CYS A CA 1
ATOM 817 C C . CYS A 1 102 ? 10.308 -2.028 -18.760 1.00 86.50 102 CYS A C 1
ATOM 819 O O . CYS A 1 102 ? 10.213 -1.092 -19.558 1.00 86.50 102 CYS A O 1
ATOM 821 N N . ILE A 1 103 ? 11.451 -2.692 -18.562 1.00 84.06 103 ILE A N 1
ATOM 822 C CA . ILE A 1 103 ? 12.684 -2.412 -19.315 1.00 84.06 103 ILE A CA 1
ATOM 823 C C . ILE A 1 103 ? 12.507 -2.775 -20.793 1.00 84.06 103 ILE A C 1
ATOM 825 O O . ILE A 1 103 ? 12.776 -1.941 -21.655 1.00 84.06 103 ILE A O 1
ATOM 829 N N . ALA A 1 104 ? 12.002 -3.976 -21.090 1.00 86.56 104 ALA A N 1
ATOM 830 C CA . ALA A 1 104 ? 11.797 -4.461 -22.454 1.00 86.56 104 ALA A CA 1
ATOM 831 C C . ALA A 1 104 ? 10.911 -3.511 -23.269 1.00 86.56 104 ALA A C 1
ATOM 833 O O . ALA A 1 104 ? 11.273 -3.101 -24.371 1.00 86.56 104 ALA A O 1
ATOM 834 N N . ARG A 1 105 ? 9.795 -3.065 -22.678 1.00 86.56 105 ARG A N 1
ATOM 835 C CA . ARG A 1 105 ? 8.890 -2.084 -23.289 1.00 86.56 105 ARG A CA 1
ATOM 836 C C . ARG A 1 105 ? 9.589 -0.761 -23.585 1.00 86.56 105 ARG A C 1
ATOM 838 O O . ARG A 1 105 ? 9.335 -0.159 -24.621 1.00 86.56 105 ARG A O 1
ATOM 845 N N . ARG A 1 106 ? 10.459 -0.299 -22.684 1.00 82.50 106 ARG A N 1
ATOM 846 C CA . ARG A 1 106 ? 11.184 0.965 -22.854 1.00 82.50 106 ARG A CA 1
ATOM 847 C C . ARG A 1 106 ? 12.266 0.881 -23.929 1.00 82.50 106 ARG A C 1
ATOM 849 O O . ARG A 1 106 ? 12.474 1.863 -24.632 1.00 82.50 106 ARG A O 1
ATOM 856 N N . LEU A 1 107 ? 12.892 -0.283 -24.065 1.00 81.94 107 LEU A N 1
ATOM 857 C CA . LEU A 1 107 ? 13.859 -0.604 -25.115 1.00 81.94 107 LEU A CA 1
ATOM 858 C C . LEU A 1 107 ? 13.202 -1.007 -26.445 1.00 81.94 107 LEU A C 1
ATOM 860 O O . LEU A 1 107 ? 13.902 -1.207 -27.429 1.00 81.94 107 LEU A O 1
ATOM 864 N N . SER A 1 108 ? 11.869 -1.111 -26.499 1.00 86.31 108 SER A N 1
ATOM 865 C CA . SER A 1 108 ? 11.123 -1.604 -27.667 1.00 86.31 108 SER A CA 1
ATOM 866 C C . SER A 1 108 ? 11.551 -3.008 -28.126 1.00 86.31 108 SER A C 1
ATOM 868 O O . SER A 1 108 ? 11.551 -3.308 -29.317 1.00 86.31 108 SER A O 1
ATOM 870 N N . ILE A 1 109 ? 11.885 -3.885 -27.174 1.00 85.12 109 ILE A N 1
ATOM 871 C CA . ILE A 1 109 ? 12.235 -5.293 -27.414 1.00 85.12 109 ILE A CA 1
ATOM 872 C C . ILE A 1 109 ? 11.226 -6.229 -26.743 1.00 85.12 109 ILE A C 1
ATOM 874 O O . ILE A 1 109 ? 10.527 -5.851 -25.801 1.00 85.12 109 ILE A O 1
ATOM 878 N N . ALA A 1 110 ? 11.152 -7.478 -27.205 1.00 84.25 110 ALA A N 1
ATOM 879 C CA . ALA A 1 110 ? 10.339 -8.491 -26.539 1.00 84.25 110 ALA A CA 1
ATOM 880 C C . ALA A 1 110 ? 10.992 -8.912 -25.203 1.00 84.25 110 ALA A C 1
ATOM 882 O O . ALA A 1 110 ? 12.196 -9.182 -25.187 1.00 84.25 110 ALA A O 1
ATOM 883 N N . PRO A 1 111 ? 10.234 -9.059 -24.095 1.00 84.31 111 PRO A N 1
ATOM 884 C CA . PRO A 1 111 ? 10.793 -9.500 -22.815 1.00 84.31 111 PRO A CA 1
ATOM 885 C C . PRO A 1 111 ? 11.536 -10.837 -22.907 1.00 84.31 111 PRO A C 1
ATOM 887 O O . PRO A 1 111 ? 12.502 -11.054 -22.186 1.00 84.31 111 PRO A O 1
ATOM 890 N N . SER A 1 112 ? 11.137 -11.731 -23.816 1.00 83.69 112 SER A N 1
ATOM 891 C CA . SER A 1 112 ? 11.806 -13.018 -24.051 1.00 83.69 112 SER A CA 1
ATOM 892 C C . SER A 1 112 ? 13.270 -12.894 -24.482 1.00 83.69 112 SER A C 1
ATOM 894 O O . SER A 1 112 ? 14.027 -13.834 -24.272 1.00 83.69 112 SER A O 1
ATOM 896 N N . VAL A 1 113 ? 13.668 -11.756 -25.062 1.00 82.69 113 VAL A N 1
ATOM 897 C CA . VAL A 1 113 ? 15.053 -11.488 -25.487 1.00 82.69 113 VAL A CA 1
ATOM 898 C C . VAL A 1 113 ? 15.958 -11.214 -24.287 1.00 82.69 113 VAL A C 1
ATOM 900 O O . VAL A 1 113 ? 17.132 -11.557 -24.313 1.00 82.69 113 VAL A O 1
ATOM 903 N N . ILE A 1 114 ? 15.409 -10.655 -23.206 1.00 81.88 114 ILE A N 1
ATOM 904 C CA . ILE A 1 114 ? 16.155 -10.393 -21.975 1.00 81.88 114 ILE A CA 1
ATOM 905 C C . ILE A 1 114 ? 16.319 -11.715 -21.215 1.00 81.88 114 ILE A C 1
ATOM 907 O O . ILE A 1 114 ? 15.410 -12.155 -20.509 1.00 81.88 114 ILE A O 1
ATOM 911 N N . THR A 1 115 ? 17.460 -12.384 -21.346 1.00 80.12 115 THR A N 1
ATOM 912 C CA . THR A 1 115 ? 17.710 -13.665 -20.660 1.00 80.12 115 THR A CA 1
ATOM 913 C C . THR A 1 115 ? 18.046 -13.471 -19.188 1.00 80.12 115 THR A C 1
ATOM 915 O O . THR A 1 115 ? 17.580 -14.242 -18.349 1.00 80.12 115 THR A O 1
ATOM 918 N N . ALA A 1 116 ? 18.780 -12.408 -18.863 1.00 75.50 116 ALA A N 1
ATOM 919 C CA . ALA A 1 116 ? 19.136 -12.054 -17.499 1.00 75.50 116 ALA A CA 1
ATOM 920 C C . ALA A 1 116 ? 19.155 -10.536 -17.292 1.00 75.50 116 ALA A C 1
ATOM 922 O O . ALA A 1 116 ? 19.357 -9.757 -18.222 1.00 75.50 116 ALA A O 1
ATOM 923 N N . ILE A 1 117 ? 18.939 -10.141 -16.038 1.00 74.44 117 ILE A N 1
ATOM 924 C CA . ILE A 1 117 ? 19.089 -8.772 -15.548 1.00 74.44 117 ILE A CA 1
ATOM 925 C C . ILE A 1 117 ? 20.090 -8.841 -14.402 1.00 74.44 117 ILE A C 1
ATOM 927 O O . ILE A 1 117 ? 19.787 -9.407 -13.349 1.00 74.44 117 ILE A O 1
ATOM 931 N N . GLN A 1 118 ? 21.283 -8.295 -14.609 1.00 73.69 118 GLN A N 1
ATOM 932 C CA . GLN A 1 118 ? 22.350 -8.306 -13.615 1.00 73.69 118 GLN A CA 1
ATOM 933 C C . GLN A 1 118 ? 22.438 -6.935 -12.946 1.00 73.69 118 GLN A C 1
ATOM 935 O O . GLN A 1 118 ? 22.499 -5.910 -13.623 1.00 73.69 118 GLN A O 1
ATOM 940 N N . LEU A 1 119 ? 22.428 -6.922 -11.612 1.00 72.50 119 LEU A N 1
ATOM 941 C CA . LEU A 1 119 ? 22.565 -5.708 -10.812 1.00 72.50 119 LEU A CA 1
ATOM 942 C C . LEU A 1 119 ? 24.007 -5.592 -10.322 1.00 72.50 119 LEU A C 1
ATOM 944 O O . LEU A 1 119 ? 24.449 -6.391 -9.496 1.00 72.50 119 LEU A O 1
ATOM 948 N N . GLN A 1 120 ? 24.728 -4.585 -10.804 1.00 71.88 120 GLN A N 1
ATOM 949 C CA . GLN A 1 120 ? 26.079 -4.284 -10.348 1.00 71.88 120 GLN A CA 1
ATOM 950 C C . GLN A 1 120 ? 26.058 -3.016 -9.494 1.00 71.88 120 GLN A C 1
ATOM 952 O O . GLN A 1 120 ? 25.661 -1.942 -9.947 1.00 71.88 120 GLN A O 1
ATOM 957 N N . HIS A 1 121 ? 26.486 -3.142 -8.238 1.00 63.03 121 HIS A N 1
ATOM 958 C CA . HIS A 1 121 ? 26.648 -1.994 -7.355 1.00 63.03 121 HIS A CA 1
ATOM 959 C C . HIS A 1 121 ? 27.858 -1.165 -7.785 1.00 63.03 121 HIS A C 1
ATOM 961 O O . HIS A 1 121 ? 28.984 -1.662 -7.804 1.00 63.03 121 HIS A O 1
ATOM 967 N N . THR A 1 122 ? 27.634 0.115 -8.070 1.00 63.94 122 THR A N 1
ATOM 968 C CA . THR A 1 122 ? 28.698 1.110 -8.197 1.00 63.94 122 THR A CA 1
ATOM 969 C C . THR A 1 122 ? 28.809 1.893 -6.896 1.00 63.94 122 THR A C 1
ATOM 971 O O . THR A 1 122 ? 27.808 2.323 -6.319 1.00 63.94 122 THR A O 1
ATOM 974 N N . TYR A 1 123 ? 30.036 2.070 -6.403 1.00 54.44 123 TYR A N 1
ATOM 975 C CA . TYR A 1 123 ? 30.292 2.845 -5.192 1.00 54.44 123 TYR A CA 1
ATOM 976 C C . TYR A 1 123 ? 29.868 4.308 -5.406 1.00 54.44 123 TYR A C 1
ATOM 978 O O . TYR A 1 123 ? 30.606 5.097 -5.986 1.00 54.44 123 TYR A O 1
ATOM 986 N N . GLY A 1 124 ? 28.670 4.660 -4.931 1.00 54.34 124 GLY A N 1
ATOM 987 C CA . GLY A 1 124 ? 28.275 6.042 -4.649 1.00 54.34 124 GLY A CA 1
ATOM 988 C C . GLY A 1 124 ? 27.020 6.582 -5.337 1.00 54.34 124 GLY A C 1
ATOM 989 O O . GLY A 1 124 ? 26.443 7.512 -4.786 1.00 54.34 124 GLY A O 1
ATOM 990 N N . TYR A 1 125 ? 26.560 6.041 -6.477 1.00 55.94 125 TYR A N 1
ATOM 991 C CA . TYR A 1 125 ? 25.557 6.771 -7.288 1.00 55.94 125 TYR A CA 1
ATOM 992 C C . TYR A 1 125 ? 24.464 5.940 -7.978 1.00 55.94 125 TYR A C 1
ATOM 994 O O . TYR A 1 125 ? 23.575 6.527 -8.594 1.00 55.94 125 TYR A O 1
ATOM 1002 N N . GLY A 1 126 ? 24.449 4.608 -7.864 1.00 59.12 126 GLY A N 1
ATOM 1003 C CA . GLY A 1 126 ? 23.368 3.822 -8.464 1.00 59.12 126 GLY A CA 1
ATOM 1004 C C . GLY A 1 126 ? 23.604 2.317 -8.517 1.00 59.12 126 GLY A C 1
ATOM 1005 O O . GLY A 1 126 ? 24.554 1.787 -7.943 1.00 59.12 126 GLY A O 1
ATOM 1006 N N . ILE A 1 127 ? 22.691 1.632 -9.204 1.00 63.75 127 ILE A N 1
ATOM 1007 C CA . ILE A 1 127 ? 22.803 0.220 -9.572 1.00 63.75 127 ILE A CA 1
ATOM 1008 C C . ILE A 1 127 ? 22.850 0.181 -11.097 1.00 63.75 127 ILE A C 1
ATOM 1010 O O . ILE A 1 127 ? 21.919 0.661 -11.747 1.00 63.75 127 ILE A O 1
ATOM 1014 N N . LEU A 1 128 ? 23.921 -0.372 -11.663 1.00 60.81 128 LEU A N 1
ATOM 1015 C CA . LEU A 1 128 ? 23.986 -0.644 -13.094 1.00 60.81 128 LEU A CA 1
ATOM 1016 C C . LEU A 1 128 ? 23.176 -1.903 -13.385 1.00 60.81 128 LEU A C 1
ATOM 1018 O O . LEU A 1 128 ? 23.343 -2.924 -12.716 1.00 60.81 128 LEU A O 1
ATOM 1022 N N . VAL A 1 129 ? 22.286 -1.807 -14.368 1.00 64.75 129 VAL A N 1
ATOM 1023 C CA . VAL A 1 129 ? 21.453 -2.916 -14.825 1.00 64.75 129 VAL A CA 1
ATOM 1024 C C . VAL A 1 129 ? 21.996 -3.376 -16.168 1.00 64.75 129 VAL A C 1
ATOM 1026 O O . VAL A 1 129 ? 21.788 -2.700 -17.173 1.00 64.75 129 VAL A O 1
ATOM 1029 N N . ASN A 1 130 ? 22.705 -4.505 -16.187 1.00 63.69 130 ASN A N 1
ATOM 1030 C CA . ASN A 1 130 ? 23.137 -5.123 -17.435 1.00 63.69 130 ASN A CA 1
ATOM 1031 C C . ASN A 1 130 ? 22.044 -6.084 -17.914 1.00 63.69 130 ASN A C 1
ATOM 1033 O O . ASN A 1 130 ? 21.604 -6.967 -17.169 1.00 63.69 130 ASN A O 1
ATOM 1037 N N . VAL A 1 131 ? 21.567 -5.853 -19.130 1.00 65.44 131 VAL A N 1
ATOM 1038 C CA . VAL A 1 131 ? 20.634 -6.727 -19.831 1.00 65.44 131 VAL A CA 1
ATOM 1039 C C . VAL A 1 131 ? 21.500 -7.552 -20.767 1.00 65.44 131 VAL A C 1
ATOM 1041 O O . VAL A 1 131 ? 22.080 -6.976 -21.683 1.00 65.44 131 VAL A O 1
ATOM 1044 N N . ASP A 1 132 ? 21.618 -8.859 -20.510 1.00 62.22 132 ASP A N 1
ATOM 1045 C CA . ASP A 1 132 ? 22.456 -9.733 -21.336 1.00 62.22 132 ASP A CA 1
ATOM 1046 C C . ASP A 1 132 ? 22.022 -9.606 -22.797 1.00 62.22 132 ASP A C 1
ATOM 1048 O O . ASP A 1 132 ? 20.906 -9.967 -23.185 1.00 62.22 132 ASP A O 1
ATOM 1052 N N . ASP A 1 133 ? 22.919 -9.037 -23.589 1.00 50.19 133 ASP A N 1
ATOM 1053 C CA . ASP A 1 133 ? 22.685 -8.735 -24.978 1.00 50.19 133 ASP A CA 1
ATOM 1054 C C . ASP A 1 133 ? 22.999 -9.988 -25.800 1.00 50.19 133 ASP A C 1
ATOM 1056 O O . ASP A 1 133 ? 24.157 -10.338 -26.034 1.00 50.19 133 ASP A O 1
ATOM 1060 N N . LEU A 1 134 ? 21.963 -10.670 -26.288 1.00 42.78 134 LEU A N 1
ATOM 1061 C CA . LEU A 1 134 ? 22.108 -11.495 -27.488 1.00 42.78 134 LEU A CA 1
ATOM 1062 C C . LEU A 1 134 ? 22.128 -10.631 -28.766 1.00 42.78 134 LEU A C 1
ATOM 1064 O O . LEU A 1 134 ? 21.861 -11.145 -29.848 1.00 42.78 134 LEU A O 1
ATOM 1068 N N . VAL A 1 135 ? 22.511 -9.349 -28.696 1.00 41.25 135 VAL A N 1
ATOM 1069 C CA . VAL A 1 135 ? 22.978 -8.572 -29.856 1.00 41.25 135 VAL A CA 1
ATOM 1070 C C . VAL A 1 135 ? 24.508 -8.519 -29.879 1.00 41.25 135 VAL A C 1
ATOM 1072 O O . VAL A 1 135 ? 25.155 -7.484 -29.948 1.00 41.25 135 VAL A O 1
ATOM 1075 N N . SER A 1 136 ? 25.125 -9.696 -29.946 1.00 39.44 136 SER A N 1
ATOM 1076 C CA . SER A 1 136 ? 26.397 -9.838 -30.657 1.00 39.44 136 SER A CA 1
ATOM 1077 C C . SER A 1 136 ? 26.123 -10.473 -32.021 1.00 39.44 136 SER A C 1
ATOM 1079 O O . SER A 1 136 ? 26.375 -11.667 -32.168 1.00 39.44 136 SER A O 1
ATOM 1081 N N . LYS A 1 137 ? 25.558 -9.705 -32.978 1.00 33.78 137 LYS A N 1
ATOM 1082 C CA . LYS A 1 137 ? 25.657 -9.854 -34.463 1.00 33.78 137 LYS A CA 1
ATOM 1083 C C . LYS A 1 137 ? 24.459 -9.235 -35.214 1.00 33.78 137 LYS A C 1
ATOM 1085 O O . LYS A 1 137 ? 23.563 -9.954 -35.637 1.00 33.78 137 LYS A O 1
ATOM 1090 N N . ALA A 1 138 ? 24.486 -7.917 -35.409 1.00 29.25 138 ALA A N 1
ATOM 1091 C CA . ALA A 1 138 ? 23.872 -7.147 -36.512 1.00 29.25 138 ALA A CA 1
ATOM 1092 C C . ALA A 1 138 ? 23.977 -5.669 -36.086 1.00 29.25 138 ALA A C 1
ATOM 1094 O O . ALA A 1 138 ? 23.197 -5.222 -35.262 1.00 29.25 138 ALA A O 1
ATOM 1095 N N . SER A 1 139 ? 25.016 -4.901 -36.404 1.00 30.52 139 SER A N 1
ATOM 1096 C CA . SER A 1 139 ? 25.406 -4.515 -37.756 1.00 30.52 139 SER A CA 1
ATOM 1097 C C . SER A 1 139 ? 26.872 -4.072 -37.764 1.00 30.52 139 SER A C 1
ATOM 1099 O O . SER A 1 139 ? 27.214 -2.937 -37.455 1.00 30.52 139 SER A O 1
ATOM 1101 N N . ILE A 1 140 ? 27.743 -4.996 -38.152 1.00 34.31 140 ILE A N 1
ATOM 1102 C CA . ILE A 1 140 ? 28.795 -4.681 -39.116 1.00 34.31 140 ILE A CA 1
ATOM 1103 C C . ILE A 1 140 ? 28.124 -5.037 -40.453 1.00 34.31 140 ILE A C 1
ATOM 1105 O O . ILE A 1 140 ? 27.520 -6.106 -40.526 1.00 34.31 140 ILE A O 1
ATOM 1109 N N . TYR A 1 141 ? 28.178 -4.144 -41.445 1.00 30.06 141 TYR A N 1
ATOM 1110 C CA . TYR A 1 141 ? 27.431 -4.137 -42.722 1.00 30.06 141 TYR A CA 1
ATOM 1111 C C . TYR A 1 141 ? 26.030 -3.491 -42.693 1.00 30.06 141 TYR A C 1
ATOM 1113 O O . TYR A 1 141 ? 25.017 -4.175 -42.802 1.00 30.06 141 TYR A O 1
ATOM 1121 N N . GLN A 1 142 ? 25.979 -2.158 -42.635 1.00 33.06 142 GLN A N 1
ATOM 1122 C CA . GLN A 1 142 ? 25.711 -1.315 -43.816 1.00 33.06 142 GLN A CA 1
ATOM 1123 C C . GLN A 1 142 ? 26.048 0.144 -43.514 1.00 33.06 142 GLN A C 1
ATOM 1125 O O . GLN A 1 142 ? 25.640 0.626 -42.437 1.00 33.06 142 GLN A O 1
#

Secondary structure (DSSP, 8-state):
---------PPPTT--HHHHHHHHHHTT-GGGTTTTTT--HHHHHH--HHHHHHHH-HHHHHHHHHHHS----EEEEE-SSTTS--EEEEESS-SHHHHHHHHHHHHTS-GGG---EEEEEETTTEEEEEE----SSS-S--

Solvent-accessible surface area (backbone atoms only — not comparable to full-atom values): 8816 Å² total; per-residue (Å²): 132,85,80,80,73,86,65,86,77,66,74,48,59,85,33,46,40,67,59,36,41,50,48,31,45,76,70,77,37,53,90,47,36,74,80,47,59,85,30,28,20,47,58,57,69,65,55,48,60,64,56,32,21,75,73,60,36,66,70,53,7,50,53,49,43,46,59,64,64,60,70,70,60,46,76,46,73,49,57,97,49,91,96,54,79,70,40,81,42,77,30,76,49,101,40,72,66,55,50,44,45,55,51,19,60,74,71,74,46,63,51,85,64,54,78,45,78,45,79,43,83,51,98,86,84,55,70,49,75,48,61,52,68,86,76,82,83,84,74,86,86,128

Sequence (142 aa):
MEQVSYQLQSLGPLANVDETRQWLTNNRFAPYVSLFANYGGTDLLRLSRKDLMDLCGPADGIRLYNALHIRSVKRIYISFEEGTAYNAIFLEELTAAHFKDCIARRLSIAPSVITAIQLQHTYGYGILVNVDDLVSKASIYQ

Nearest PDB structures (foldseek):
  6jum-assembly2_F  TM=6.110E-01  e=6.186E-01  Mycolicibacterium smegmatis MC2 155
  3osn-assembly1_A  TM=3.102E-01  e=7.553E-02  Homo sapiens
  5kt7-assembly1_A  TM=3.655E-01  e=4.398E-01  Homo sapiens
  5kt6-assembly1_A  TM=3.694E-01  e=5.216E-01  Homo sapiens
  4eyh-assembly1_B  TM=3.872E-01  e=7.335E-01  Homo sapiens

Radius of gyration: 21.82 Å; Cα contacts (8 Å, |Δi|>4): 151; chains: 1; bounding box: 46×28×65 Å

Foldseek 3Di:
DDPPPPDLDAADLQAALVSVLVVCVVLVNNVCNVVCNHDGLNRLLPDDLVNLCVSVNNPVSVVSNCSNPPQPFDWDWDDPDPPDDTDTDTQSDPDPLSVLVRVCVVVVHDSVQQPDWDWDDDPDDDTDTDRPDPPPDPDPDD

pLDDT: mean 78.16, std 19.9, range [28.33, 97.5]

Organism: Amphimedon queenslandica (NCBI:txid400682)

InterPro domains:
  IPR013761 Sterile alpha motif/pointed domain superfamily [G3DSA:1.10.150.50] (18-75)
  IPR013761 Sterile alpha motif/pointed domain superfamily [SSF47769] (16-73)
  IPR040167 Transcription factor CP2-like [PTHR11037] (10-135)
  IPR041418 SAM domain [PF18016] (11-69)
  IPR057520 GRHL1/CP2, C-terminal domain [PF25416] (75-134)

Mean predicted aligned error: 12.59 Å